Protein AF-A0A6A4ZMY0-F1 (afdb_monomer_lite)

Foldseek 3Di:
DPDPDQDPDPVSNVVSLVVVLVVVVVCVQVVCCVVVVDVHRAPDKDWDWDQDPPRDTDIHIDDDHDDPPDDPVVVVVVVVCVVVVVDPPPPPDDPDD

Structure (mmCIF, N/CA/C/O backbone):
data_AF-A0A6A4ZMY0-F1
#
_entry.id   AF-A0A6A4ZMY0-F1
#
loop_
_atom_site.group_PDB
_atom_site.id
_atom_site.type_symbol
_atom_site.label_atom_id
_atom_site.label_alt_id
_atom_site.label_comp_id
_atom_site.label_asym_id
_atom_site.label_entity_id
_atom_site.label_seq_id
_atom_site.pdbx_PDB_ins_code
_atom_site.Cartn_x
_atom_site.Cartn_y
_atom_site.Cartn_z
_atom_site.occupancy
_atom_site.B_iso_or_equiv
_atom_site.auth_seq_id
_atom_site.auth_comp_id
_atom_site.auth_asym_id
_atom_site.auth_atom_id
_atom_site.pdbx_PDB_model_num
ATOM 1 N N . TRP A 1 1 ? 5.096 -0.428 -22.255 1.00 44.41 1 TRP A N 1
ATOM 2 C CA . TRP A 1 1 ? 3.877 -0.733 -21.477 1.00 44.41 1 TRP A CA 1
ATOM 3 C C . TRP A 1 1 ? 3.500 -2.222 -21.495 1.00 44.41 1 TRP A C 1
ATOM 5 O O . TRP A 1 1 ? 3.049 -2.709 -20.477 1.00 44.41 1 TRP A O 1
ATOM 15 N N . LYS A 1 2 ? 3.730 -2.983 -22.581 1.00 38.53 2 LYS A N 1
ATOM 16 C CA . LYS A 1 2 ? 3.331 -4.405 -22.695 1.00 38.53 2 LYS A CA 1
ATOM 17 C C . LYS A 1 2 ? 4.287 -5.475 -22.129 1.00 38.53 2 LYS A C 1
ATOM 19 O O . LYS A 1 2 ? 4.020 -6.652 -22.326 1.00 38.53 2 LYS A O 1
ATOM 24 N N . MET A 1 3 ? 5.377 -5.129 -21.450 1.00 45.19 3 MET A N 1
ATOM 25 C CA . MET A 1 3 ? 6.300 -6.138 -20.914 1.00 45.19 3 MET A CA 1
ATOM 26 C C . MET A 1 3 ? 6.698 -5.740 -19.498 1.00 45.19 3 MET A C 1
ATOM 28 O O . MET A 1 3 ? 7.455 -4.791 -19.318 1.00 45.19 3 MET A O 1
ATOM 32 N N . LEU A 1 4 ? 6.181 -6.473 -18.509 1.00 59.59 4 LEU A N 1
ATOM 33 C CA . LEU A 1 4 ? 6.679 -6.529 -17.128 1.00 59.59 4 LEU A CA 1
ATOM 34 C C . LEU A 1 4 ? 8.059 -7.218 -17.098 1.00 59.59 4 LEU A C 1
ATOM 36 O O . LEU A 1 4 ? 8.304 -8.108 -16.294 1.00 59.59 4 LEU A O 1
ATOM 40 N N . ASN A 1 5 ? 8.941 -6.864 -18.033 1.00 63.69 5 ASN A N 1
ATOM 41 C CA . ASN A 1 5 ? 10.243 -7.487 -18.174 1.00 63.69 5 ASN A CA 1
ATOM 42 C C . ASN A 1 5 ? 11.296 -6.535 -17.639 1.00 63.69 5 ASN A C 1
ATOM 44 O O . ASN A 1 5 ? 11.415 -5.389 -18.074 1.00 63.69 5 ASN A O 1
ATOM 48 N N . LEU A 1 6 ? 12.058 -7.049 -16.688 1.00 70.19 6 LEU A N 1
ATOM 49 C CA . LEU A 1 6 ? 13.190 -6.370 -16.100 1.00 70.19 6 LEU A CA 1
ATOM 50 C C . LEU A 1 6 ? 14.362 -6.351 -17.103 1.00 70.19 6 LEU A C 1
ATOM 52 O O . LEU A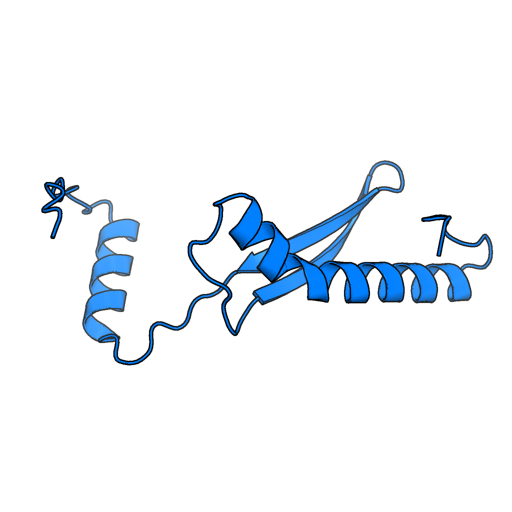 1 6 ? 14.716 -7.403 -17.638 1.00 70.19 6 LEU A O 1
ATOM 56 N N . PRO A 1 7 ? 14.970 -5.186 -17.395 1.00 80.00 7 PRO A N 1
ATOM 57 C CA . PRO A 1 7 ? 16.111 -5.110 -18.302 1.00 80.00 7 PRO A CA 1
ATOM 58 C C . PRO A 1 7 ? 17.357 -5.807 -17.731 1.00 80.00 7 PRO A C 1
ATOM 60 O O . PRO A 1 7 ? 17.524 -5.970 -16.519 1.00 80.00 7 PRO A O 1
ATOM 63 N N . ALA A 1 8 ? 18.256 -6.221 -18.629 1.00 78.56 8 ALA A N 1
ATOM 64 C CA . ALA A 1 8 ? 19.492 -6.912 -18.263 1.00 78.56 8 ALA A CA 1
ATOM 65 C C . ALA A 1 8 ? 20.494 -5.995 -17.537 1.00 78.56 8 ALA A C 1
ATOM 67 O O . ALA A 1 8 ? 21.219 -6.471 -16.667 1.00 78.56 8 ALA A O 1
ATOM 68 N N . ASP A 1 9 ? 20.504 -4.696 -17.838 1.00 85.75 9 ASP A N 1
ATOM 69 C CA . ASP A 1 9 ? 21.344 -3.721 -17.138 1.00 85.75 9 ASP A CA 1
ATOM 70 C C . ASP A 1 9 ? 20.894 -3.547 -15.670 1.00 85.75 9 ASP A C 1
ATOM 72 O O . ASP A 1 9 ? 19.711 -3.298 -15.432 1.00 85.75 9 ASP A O 1
ATOM 76 N N . PRO A 1 10 ? 21.790 -3.682 -14.673 1.00 79.50 10 PRO A N 1
ATOM 77 C CA . PRO A 1 10 ? 21.411 -3.687 -13.260 1.00 79.50 10 PRO A CA 1
ATOM 78 C C . PRO A 1 10 ? 20.851 -2.350 -12.754 1.00 79.50 10 PRO A C 1
ATOM 80 O O . PRO A 1 10 ? 19.982 -2.359 -11.879 1.00 79.50 10 PRO A O 1
ATOM 83 N N . VAL A 1 11 ? 21.305 -1.212 -13.290 1.00 81.62 11 VAL A N 1
ATOM 84 C CA . VAL A 1 11 ? 20.809 0.113 -12.881 1.00 81.62 11 VAL A CA 1
ATOM 85 C C . VAL A 1 11 ? 19.412 0.334 -13.453 1.00 81.62 11 VAL A C 1
ATOM 87 O O . VAL A 1 11 ? 18.462 0.542 -12.700 1.00 81.62 11 VAL A O 1
ATOM 90 N N . ALA A 1 12 ? 19.252 0.147 -14.764 1.00 80.38 12 ALA A N 1
ATOM 91 C CA . ALA A 1 12 ? 17.959 0.226 -15.434 1.00 80.38 12 ALA A CA 1
ATOM 92 C C . ALA A 1 12 ? 16.952 -0.776 -14.854 1.00 80.38 12 ALA A C 1
ATOM 94 O O . ALA A 1 12 ? 15.753 -0.498 -14.808 1.00 80.38 12 ALA A O 1
ATOM 95 N N . ARG A 1 13 ? 17.419 -1.939 -14.388 1.00 80.69 13 ARG A N 1
ATOM 96 C CA . ARG A 1 13 ? 16.586 -2.952 -13.734 1.00 80.69 13 ARG A CA 1
ATOM 97 C C . ARG A 1 13 ? 15.999 -2.444 -12.434 1.00 80.69 13 ARG A C 1
ATOM 99 O O . ARG A 1 13 ? 14.795 -2.577 -12.228 1.00 80.6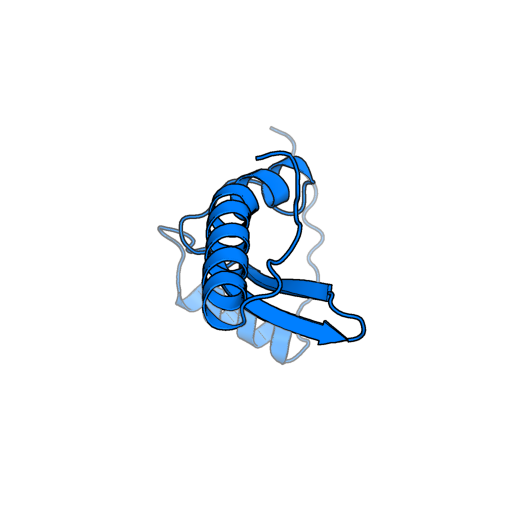9 13 ARG A O 1
ATOM 106 N N . ARG A 1 14 ? 16.839 -1.861 -11.577 1.00 77.88 14 ARG A N 1
ATOM 107 C CA . ARG A 1 14 ? 16.411 -1.269 -10.309 1.00 77.88 14 ARG A CA 1
ATOM 108 C C . ARG A 1 14 ? 15.391 -0.160 -10.546 1.00 77.88 14 ARG A C 1
ATOM 110 O O . ARG A 1 14 ? 14.345 -0.163 -9.902 1.00 77.88 14 ARG A O 1
ATOM 117 N N . ASP A 1 15 ? 15.669 0.736 -11.485 1.00 79.94 15 ASP A N 1
ATOM 118 C CA . ASP A 1 15 ? 14.794 1.874 -11.776 1.00 79.94 15 ASP A CA 1
ATOM 119 C C . ASP A 1 15 ? 13.455 1.418 -12.364 1.00 79.94 15 ASP A C 1
ATOM 121 O O . ASP A 1 15 ? 12.393 1.887 -11.956 1.00 79.94 15 ASP A O 1
ATOM 125 N N . THR A 1 16 ? 13.484 0.431 -13.263 1.00 80.44 16 THR A N 1
ATOM 126 C CA . THR A 1 16 ? 12.271 -0.172 -13.835 1.00 80.44 16 THR A CA 1
ATOM 127 C C . THR A 1 16 ? 11.446 -0.882 -12.764 1.00 80.44 16 THR A C 1
ATOM 129 O O . THR A 1 16 ? 10.229 -0.716 -12.725 1.00 80.44 16 THR A O 1
ATOM 132 N N . ALA A 1 17 ? 12.083 -1.640 -11.866 1.00 76.38 17 ALA A N 1
ATOM 133 C CA . ALA A 1 17 ? 11.398 -2.285 -10.748 1.00 76.38 17 ALA A CA 1
ATOM 134 C C . ALA A 1 17 ? 10.741 -1.248 -9.824 1.00 76.38 17 ALA A C 1
ATOM 136 O O . ALA A 1 17 ? 9.567 -1.389 -9.489 1.00 76.38 17 ALA A O 1
ATOM 137 N N . ALA A 1 18 ? 11.456 -0.175 -9.473 1.00 76.38 18 ALA A N 1
ATOM 138 C CA . ALA A 1 18 ? 10.914 0.915 -8.664 1.00 76.38 18 ALA A CA 1
ATOM 139 C C . ALA A 1 18 ? 9.715 1.598 -9.345 1.00 76.38 18 ALA A C 1
ATOM 141 O O . ALA A 1 18 ? 8.702 1.845 -8.695 1.00 76.38 18 ALA A O 1
ATOM 142 N N . ALA A 1 19 ? 9.789 1.837 -10.658 1.00 81.19 19 ALA A N 1
ATOM 143 C CA . ALA A 1 19 ? 8.695 2.426 -11.427 1.00 81.19 19 ALA A CA 1
ATOM 144 C C . ALA A 1 19 ? 7.457 1.514 -11.496 1.00 81.19 19 ALA A C 1
ATOM 146 O O . ALA A 1 19 ? 6.331 1.994 -11.358 1.00 81.19 19 ALA A O 1
ATOM 147 N N . ILE A 1 20 ? 7.651 0.200 -11.671 1.00 78.19 20 ILE A N 1
ATOM 148 C CA . ILE A 1 20 ? 6.558 -0.784 -11.635 1.00 78.19 20 ILE A CA 1
ATOM 149 C C . ILE A 1 20 ? 5.892 -0.770 -10.259 1.00 78.19 20 ILE A C 1
ATOM 151 O O . ILE A 1 20 ? 4.667 -0.688 -10.184 1.00 78.19 20 ILE A O 1
ATOM 155 N N . VAL A 1 21 ? 6.677 -0.801 -9.178 1.00 76.81 21 VAL A N 1
ATOM 156 C CA . VAL A 1 21 ? 6.145 -0.737 -7.809 1.00 76.81 21 VAL A CA 1
ATOM 157 C C . VAL A 1 21 ? 5.355 0.543 -7.589 1.00 76.81 21 VAL A C 1
ATOM 159 O O . VAL A 1 21 ? 4.230 0.458 -7.111 1.00 76.81 21 VAL A O 1
ATOM 162 N N . ASP A 1 22 ? 5.905 1.708 -7.938 1.00 78.25 22 ASP A N 1
ATOM 163 C CA . ASP A 1 22 ? 5.234 2.994 -7.710 1.00 78.25 22 ASP A CA 1
ATOM 164 C C . ASP A 1 22 ? 3.900 3.074 -8.464 1.00 78.25 22 ASP A C 1
ATOM 166 O O . ASP A 1 22 ? 2.888 3.530 -7.929 1.00 78.25 22 ASP A O 1
ATOM 170 N N . GLN A 1 23 ? 3.854 2.549 -9.692 1.00 78.50 23 GLN A N 1
ATOM 171 C CA . GLN A 1 23 ? 2.610 2.471 -10.450 1.00 78.50 23 GLN A CA 1
ATOM 172 C C . GLN A 1 23 ? 1.592 1.531 -9.792 1.00 78.50 23 GLN A C 1
ATOM 174 O O . GLN A 1 23 ? 0.431 1.911 -9.638 1.00 78.50 23 GLN A O 1
ATOM 179 N N . GLN A 1 24 ? 2.000 0.317 -9.411 1.00 75.56 24 GLN A N 1
ATOM 180 C CA . GLN A 1 24 ? 1.101 -0.639 -8.752 1.00 75.56 24 GLN A CA 1
ATOM 181 C C . GLN A 1 24 ? 0.629 -0.118 -7.389 1.00 75.56 24 GLN A C 1
ATOM 183 O O . GLN A 1 24 ? -0.536 -0.282 -7.036 1.00 75.56 24 GLN A O 1
ATOM 188 N N . TYR A 1 25 ? 1.491 0.598 -6.668 1.00 73.75 25 TYR A N 1
ATOM 189 C CA . TYR A 1 25 ? 1.170 1.254 -5.404 1.00 73.75 25 TYR A CA 1
ATOM 190 C C . TYR A 1 25 ? 0.027 2.262 -5.550 1.00 73.75 25 TYR A C 1
ATOM 192 O O . TYR A 1 25 ? -0.920 2.233 -4.768 1.00 73.75 25 TYR A O 1
ATOM 200 N N . ARG A 1 26 ? 0.046 3.099 -6.594 1.00 75.94 26 ARG A N 1
ATOM 201 C CA . ARG A 1 26 ? -1.047 4.056 -6.857 1.00 75.94 26 ARG A CA 1
ATOM 202 C C . ARG A 1 26 ? -2.389 3.376 -7.135 1.00 75.94 26 ARG A C 1
ATOM 204 O O . ARG A 1 26 ? -3.432 3.978 -6.900 1.00 75.94 26 ARG A O 1
ATOM 211 N N . LEU A 1 27 ? -2.370 2.146 -7.649 1.00 78.75 27 LEU A N 1
ATOM 212 C CA . LEU A 1 27 ? -3.573 1.365 -7.940 1.00 78.75 27 LEU A CA 1
ATOM 213 C C . LEU A 1 27 ? -4.051 0.544 -6.738 1.00 78.75 27 LEU A C 1
ATOM 215 O O . LEU A 1 27 ? -5.209 0.140 -6.695 1.00 78.75 27 LEU A O 1
ATOM 219 N N . LEU A 1 28 ? -3.194 0.299 -5.750 1.00 76.38 28 LEU A N 1
ATOM 220 C CA . LEU A 1 28 ? -3.502 -0.614 -4.658 1.00 76.38 28 LEU A CA 1
ATOM 221 C C . LEU A 1 28 ? -4.778 -0.243 -3.873 1.00 76.38 28 LEU A C 1
ATOM 223 O O . LEU A 1 28 ? -5.589 -1.144 -3.648 1.00 76.38 28 LEU A O 1
ATOM 227 N N . PRO A 1 29 ? -5.043 1.031 -3.511 1.00 76.50 29 PRO A N 1
ATOM 228 C CA . PRO A 1 29 ? -6.280 1.384 -2.813 1.00 76.50 29 PRO A CA 1
ATOM 229 C C . PRO A 1 29 ? -7.546 1.028 -3.601 1.00 76.50 29 PRO A C 1
ATOM 231 O O . PRO A 1 29 ? -8.527 0.574 -3.015 1.00 76.50 29 PRO A O 1
ATOM 234 N N . SER A 1 30 ? -7.536 1.190 -4.930 1.00 80.00 30 SER A N 1
ATOM 235 C CA . SER A 1 30 ? -8.699 0.849 -5.756 1.00 80.00 30 SER A CA 1
ATOM 236 C C . SER A 1 30 ? -8.885 -0.663 -5.867 1.00 80.00 30 SER A C 1
ATOM 238 O O . SER A 1 30 ? -10.017 -1.142 -5.797 1.00 80.00 30 SER A O 1
ATOM 240 N N . VAL A 1 31 ? -7.790 -1.427 -5.946 1.00 79.81 31 VAL A N 1
ATOM 241 C CA . VAL A 1 31 ? -7.820 -2.896 -5.935 1.00 79.81 31 VAL A CA 1
ATOM 242 C C . VAL A 1 31 ? -8.403 -3.414 -4.621 1.00 79.81 31 VAL A C 1
ATOM 244 O O . VAL A 1 31 ? -9.315 -4.241 -4.653 1.00 79.81 31 VAL A O 1
ATOM 247 N N . LEU A 1 32 ? -7.952 -2.894 -3.477 1.00 77.62 32 LEU A N 1
ATOM 248 C CA . LEU A 1 32 ? -8.452 -3.283 -2.152 1.00 77.62 32 LEU A CA 1
ATOM 249 C C . LEU A 1 32 ? -9.959 -3.030 -1.994 1.00 77.62 32 LEU A C 1
ATOM 251 O O . LEU A 1 32 ? -10.663 -3.858 -1.421 1.00 77.62 32 LEU A O 1
ATOM 255 N N . VAL A 1 33 ? -10.472 -1.930 -2.551 1.00 80.19 33 VAL A N 1
ATOM 256 C CA . VAL A 1 33 ? -11.918 -1.661 -2.568 1.00 80.19 33 VAL A CA 1
ATOM 257 C C . VAL A 1 33 ? -12.652 -2.596 -3.528 1.00 80.19 33 VAL A C 1
ATOM 259 O O . VAL A 1 33 ? -13.644 -3.212 -3.150 1.00 80.19 33 VAL A O 1
ATOM 262 N N . SER A 1 34 ? -12.154 -2.760 -4.758 1.00 82.81 34 SER A N 1
ATOM 263 C CA . SER A 1 34 ? -12.804 -3.600 -5.780 1.00 82.81 34 SER A CA 1
ATOM 264 C C . SER A 1 34 ? -12.882 -5.082 -5.400 1.00 82.81 34 SER A C 1
ATOM 266 O O . SER A 1 34 ? -13.794 -5.784 -5.826 1.00 82.81 34 SER A O 1
ATOM 268 N N . THR A 1 35 ? -11.941 -5.549 -4.579 1.00 81.88 35 THR A N 1
ATOM 269 C CA . THR A 1 35 ? -11.882 -6.926 -4.069 1.00 81.88 35 THR A CA 1
ATOM 270 C C . THR A 1 35 ? -12.668 -7.113 -2.770 1.00 81.88 35 THR A C 1
ATOM 272 O O . THR A 1 35 ? -12.735 -8.226 -2.257 1.00 81.88 35 THR A O 1
ATOM 275 N N . GLY A 1 36 ? -13.266 -6.047 -2.226 1.00 77.19 36 GLY A N 1
ATOM 276 C CA . GLY A 1 36 ? -14.029 -6.091 -0.977 1.00 77.19 36 GLY A CA 1
ATOM 277 C C . GLY A 1 36 ? -13.173 -6.200 0.288 1.00 77.19 36 GLY A C 1
ATOM 278 O O . GLY A 1 36 ? -13.724 -6.331 1.378 1.00 77.19 36 GLY A O 1
ATOM 279 N N . LEU A 1 37 ? -11.842 -6.115 0.176 1.00 72.88 37 LEU A N 1
ATOM 280 C CA . LEU A 1 37 ? -10.932 -6.083 1.327 1.00 72.88 37 LEU A CA 1
ATOM 281 C C . LEU A 1 37 ? -11.031 -4.762 2.101 1.00 72.88 37 LEU A C 1
ATOM 283 O O . LEU A 1 37 ? -10.694 -4.702 3.283 1.00 72.88 37 LEU A O 1
ATOM 287 N N . MET A 1 38 ? -11.513 -3.701 1.450 1.00 73.94 38 MET A N 1
ATOM 288 C CA . MET A 1 38 ? -11.822 -2.416 2.069 1.00 73.94 38 MET A CA 1
ATOM 289 C C . MET A 1 38 ? -13.179 -1.902 1.594 1.00 73.94 38 MET A C 1
ATOM 291 O O . MET A 1 38 ? -13.532 -2.032 0.429 1.00 73.94 38 MET A O 1
ATOM 295 N N . GLN A 1 39 ? -13.928 -1.257 2.490 1.00 73.62 39 GLN A N 1
ATOM 296 C CA . GLN A 1 39 ? -15.218 -0.649 2.138 1.00 73.62 39 GLN A CA 1
ATOM 297 C C . GLN A 1 39 ? -15.069 0.651 1.331 1.00 73.62 39 GLN A C 1
ATOM 299 O O . GLN A 1 39 ? -15.956 1.005 0.563 1.00 73.62 39 GLN A O 1
ATOM 304 N N . GLN A 1 40 ? -13.964 1.378 1.517 1.00 72.56 40 GLN A N 1
ATOM 305 C CA . GLN A 1 40 ? -13.699 2.655 0.852 1.00 72.56 40 GLN A CA 1
ATOM 306 C C . GLN A 1 40 ? -12.193 2.918 0.746 1.00 72.56 40 GLN A C 1
ATOM 308 O O . GLN A 1 40 ? -11.410 2.355 1.516 1.00 72.56 40 GLN A O 1
ATOM 313 N N . MET A 1 41 ? -11.796 3.801 -0.176 1.00 70.69 41 MET A N 1
ATOM 314 C CA . MET A 1 41 ? -10.403 4.245 -0.296 1.00 70.69 41 MET A CA 1
ATOM 315 C C . MET A 1 41 ? -9.986 5.028 0.964 1.00 70.69 41 MET A C 1
ATOM 317 O O . MET A 1 41 ? -10.809 5.732 1.553 1.00 70.69 41 MET A O 1
ATOM 321 N N . THR A 1 42 ? -8.727 4.906 1.398 1.00 67.00 42 THR A N 1
ATOM 322 C CA . THR A 1 42 ? -8.189 5.641 2.561 1.00 67.00 42 THR A CA 1
ATOM 323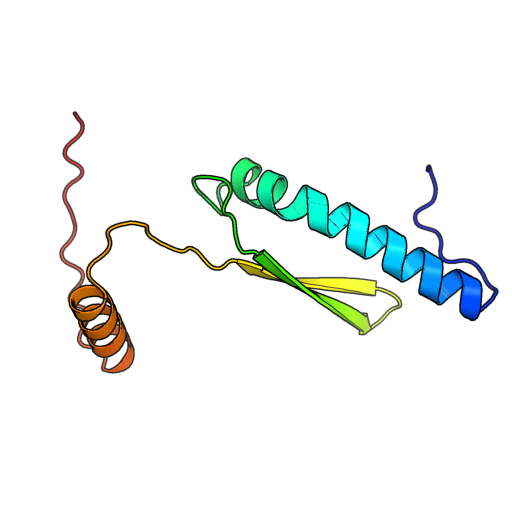 C C . THR A 1 42 ? -6.997 6.496 2.165 1.00 67.00 42 THR A C 1
ATOM 325 O O . THR A 1 42 ? -6.349 6.267 1.146 1.00 67.00 42 THR A O 1
ATOM 328 N N . ASN A 1 43 ? -6.699 7.476 3.016 1.00 60.94 43 ASN A N 1
ATOM 329 C CA . ASN A 1 43 ? -5.645 8.456 2.781 1.00 60.94 43 ASN A CA 1
ATOM 330 C C . ASN A 1 43 ? -4.245 7.922 3.137 1.00 60.94 43 ASN A C 1
ATOM 332 O O . ASN A 1 43 ? -3.254 8.565 2.805 1.00 60.94 43 ASN A O 1
ATOM 336 N N . VAL A 1 44 ? -4.145 6.778 3.833 1.00 57.62 44 VAL A N 1
ATOM 337 C CA . VAL A 1 44 ? -2.871 6.259 4.353 1.00 57.62 44 VAL A CA 1
ATOM 338 C C . VAL A 1 44 ? -2.743 4.769 4.059 1.00 57.62 44 VAL A C 1
ATOM 340 O O . VAL A 1 44 ? -3.211 3.911 4.799 1.00 57.62 44 VAL A O 1
ATOM 343 N N . THR A 1 45 ? -2.042 4.449 2.981 1.00 61.12 45 THR A N 1
ATOM 344 C CA . THR A 1 45 ? -1.582 3.083 2.716 1.00 61.12 45 THR A CA 1
ATOM 345 C C . THR A 1 45 ? -0.062 3.142 2.749 1.00 61.12 45 THR A C 1
ATOM 347 O O . THR A 1 45 ? 0.524 3.874 1.966 1.00 61.12 45 THR A O 1
ATOM 350 N N . SER A 1 46 ? 0.599 2.457 3.680 1.00 61.03 46 SER A N 1
ATOM 351 C CA . SER A 1 46 ? 2.059 2.325 3.657 1.00 61.03 46 SER A CA 1
ATOM 352 C C . SER A 1 46 ? 2.397 1.038 2.926 1.00 61.03 46 SER A C 1
ATOM 354 O O . SER A 1 46 ? 1.881 -0.012 3.286 1.00 61.03 46 SER A O 1
ATOM 356 N N . CYS A 1 47 ? 3.223 1.091 1.887 1.00 61.03 47 CYS A N 1
ATOM 357 C CA . CYS A 1 47 ? 3.650 -0.109 1.169 1.00 61.03 47 CYS A CA 1
ATOM 358 C C . CYS A 1 47 ? 5.166 -0.149 1.086 1.00 61.03 47 CYS A C 1
ATOM 360 O O . CYS A 1 47 ? 5.805 0.858 0.785 1.00 61.03 47 CYS A O 1
ATOM 362 N N . ILE A 1 48 ? 5.735 -1.323 1.333 1.00 61.03 48 ILE A N 1
ATOM 363 C CA . ILE A 1 48 ? 7.165 -1.573 1.230 1.00 61.03 48 ILE A CA 1
ATOM 364 C C . ILE A 1 48 ? 7.354 -2.671 0.179 1.00 61.03 48 ILE A C 1
ATOM 366 O O . ILE A 1 48 ? 6.982 -3.824 0.421 1.00 61.03 48 ILE A O 1
ATOM 370 N N . PRO A 1 49 ? 7.911 -2.351 -1.002 1.00 59.88 49 PRO A N 1
ATOM 371 C CA . PRO A 1 49 ? 8.280 -3.381 -1.961 1.00 59.88 49 PRO A CA 1
ATOM 372 C C . PRO A 1 49 ? 9.389 -4.266 -1.397 1.00 59.88 49 PRO A C 1
ATOM 374 O O . PRO A 1 49 ? 10.339 -3.781 -0.779 1.00 59.88 49 PRO A O 1
ATOM 377 N N . LYS A 1 50 ? 9.296 -5.564 -1.665 1.00 64.44 50 LYS A N 1
ATOM 378 C CA . LYS A 1 50 ? 10.302 -6.565 -1.329 1.00 64.44 50 LYS A CA 1
ATOM 379 C C . LYS A 1 50 ? 10.560 -7.467 -2.531 1.00 64.44 50 LYS A C 1
ATOM 381 O O . LYS A 1 50 ? 9.647 -7.922 -3.211 1.00 64.44 50 LYS A O 1
ATOM 386 N N . SER A 1 51 ? 11.825 -7.759 -2.788 1.00 62.03 51 SER A N 1
ATOM 387 C CA . SER A 1 51 ? 12.191 -8.886 -3.643 1.00 62.03 51 SER A CA 1
ATOM 388 C C . SER A 1 51 ? 11.968 -10.185 -2.867 1.00 62.03 51 SER A C 1
ATOM 390 O O . SER A 1 51 ? 12.406 -10.285 -1.718 1.00 62.03 51 SER A O 1
ATOM 392 N N . TRP A 1 52 ? 11.314 -11.165 -3.476 1.00 66.62 52 TRP A N 1
ATOM 393 C CA . TRP A 1 52 ? 11.112 -12.500 -2.916 1.00 66.62 52 TRP A CA 1
ATOM 394 C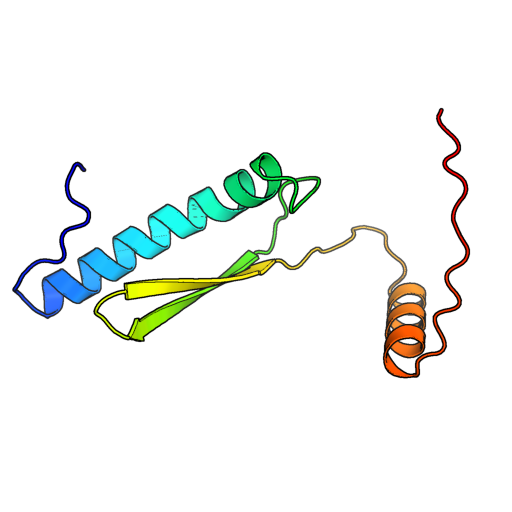 C . TRP A 1 52 ? 11.897 -13.553 -3.717 1.00 66.62 52 TRP A C 1
ATOM 396 O O . TRP A 1 52 ? 12.579 -13.214 -4.684 1.00 66.62 52 TRP A O 1
ATOM 406 N N . HIS A 1 53 ? 11.856 -14.818 -3.289 1.00 66.56 53 HIS A N 1
ATOM 407 C CA . HIS A 1 53 ? 12.477 -15.923 -4.030 1.00 66.56 53 HIS A CA 1
ATOM 408 C C . HIS A 1 53 ? 11.903 -16.038 -5.457 1.00 66.56 53 HIS A C 1
ATOM 410 O O . HIS A 1 53 ? 10.773 -15.616 -5.709 1.00 66.56 53 HIS A O 1
ATOM 416 N N . ASP A 1 54 ? 12.694 -16.617 -6.367 1.00 68.44 54 ASP A N 1
ATOM 417 C CA . ASP A 1 54 ? 12.334 -16.902 -7.767 1.00 68.44 54 ASP A CA 1
ATOM 418 C C . ASP A 1 54 ? 12.026 -15.667 -8.636 1.00 68.44 54 ASP A C 1
ATOM 420 O O . ASP A 1 54 ? 11.102 -15.676 -9.446 1.00 68.44 54 ASP A O 1
ATOM 424 N N . ASP A 1 55 ? 12.798 -14.586 -8.468 1.00 64.69 55 ASP A N 1
ATOM 425 C CA . ASP A 1 55 ? 12.655 -13.326 -9.225 1.00 64.69 55 ASP A CA 1
ATOM 426 C C . ASP A 1 55 ? 11.268 -12.661 -9.094 1.00 64.69 55 ASP A C 1
ATOM 428 O O . ASP A 1 55 ? 10.882 -11.801 -9.893 1.00 64.69 55 ASP A O 1
ATOM 432 N N . LEU A 1 56 ? 10.514 -13.015 -8.048 1.00 65.31 56 LEU A N 1
ATOM 433 C CA . LEU A 1 56 ? 9.218 -12.419 -7.762 1.00 65.31 56 LEU A CA 1
ATOM 434 C C . LEU A 1 56 ? 9.383 -11.070 -7.062 1.00 65.31 56 LEU A C 1
ATOM 436 O O . LEU A 1 56 ? 10.007 -10.945 -6.006 1.00 65.31 56 LEU A O 1
ATOM 440 N N . LEU A 1 57 ? 8.753 -10.048 -7.632 1.00 66.50 57 LEU A N 1
ATOM 441 C CA . LEU A 1 57 ? 8.583 -8.757 -6.983 1.00 66.50 57 LEU A CA 1
ATOM 442 C C . LEU A 1 57 ? 7.298 -8.789 -6.157 1.00 66.50 57 LEU A C 1
ATOM 444 O O . LEU A 1 57 ? 6.199 -8.848 -6.707 1.00 66.50 57 LEU A O 1
ATOM 448 N N . VAL A 1 58 ? 7.440 -8.750 -4.836 1.00 70.44 58 VAL A N 1
ATOM 449 C CA . VAL A 1 58 ? 6.321 -8.740 -3.894 1.00 70.44 58 VAL A CA 1
ATOM 450 C C . VAL A 1 58 ? 6.164 -7.331 -3.341 1.00 70.44 58 VAL A C 1
ATOM 452 O O . VAL A 1 58 ? 7.133 -6.673 -2.974 1.00 70.44 58 VAL A O 1
ATOM 455 N N . VAL A 1 59 ? 4.935 -6.836 -3.268 1.00 66.44 59 VAL A N 1
ATOM 456 C CA . VAL A 1 59 ? 4.641 -5.568 -2.596 1.00 66.44 59 VAL A CA 1
ATOM 457 C C . VAL A 1 59 ? 3.896 -5.900 -1.318 1.00 66.44 59 VAL A C 1
ATOM 459 O O . VAL A 1 59 ? 2.757 -6.358 -1.366 1.00 66.44 59 VAL A O 1
ATOM 462 N N . GLU A 1 60 ? 4.545 -5.695 -0.174 1.00 71.62 60 GLU A N 1
ATOM 463 C CA . GLU A 1 60 ? 3.854 -5.760 1.108 1.00 71.62 60 GLU A CA 1
ATOM 464 C C . GLU A 1 60 ? 3.201 -4.414 1.394 1.00 71.62 60 GLU A C 1
ATOM 466 O O . GLU A 1 60 ? 3.829 -3.362 1.265 1.00 71.62 60 GLU A O 1
ATOM 471 N N . ALA A 1 61 ? 1.937 -4.448 1.797 1.00 67.50 61 ALA A N 1
ATOM 472 C CA . ALA A 1 61 ? 1.147 -3.260 2.055 1.00 67.50 61 ALA A CA 1
ATOM 473 C C . ALA A 1 61 ? 0.485 -3.329 3.429 1.00 67.50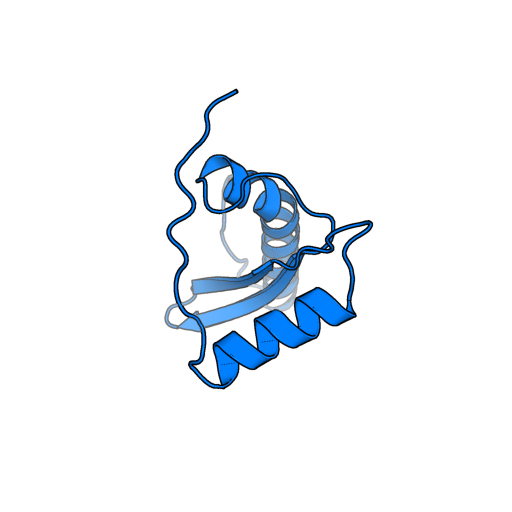 61 ALA A C 1
ATOM 475 O O . ALA A 1 61 ? -0.195 -4.298 3.758 1.00 67.50 61 ALA A O 1
ATOM 476 N N . ALA A 1 62 ? 0.650 -2.265 4.203 1.00 70.31 62 ALA A N 1
ATOM 477 C CA . ALA A 1 62 ? -0.114 -1.966 5.397 1.00 70.31 62 ALA A CA 1
ATOM 478 C C . ALA A 1 62 ? -1.131 -0.866 5.065 1.00 70.31 62 ALA A C 1
ATOM 480 O O . ALA A 1 62 ? -0.780 0.294 4.838 1.00 70.31 62 ALA A O 1
ATOM 481 N N . ALA A 1 63 ? -2.410 -1.228 5.035 1.00 66.19 63 ALA A N 1
ATOM 482 C CA . ALA A 1 63 ? -3.488 -0.255 4.942 1.00 66.19 63 ALA A CA 1
ATOM 483 C C . ALA A 1 63 ? -3.808 0.274 6.345 1.00 66.19 63 ALA A C 1
ATOM 485 O O . ALA A 1 63 ? -4.245 -0.481 7.213 1.00 66.19 63 ALA A O 1
ATOM 486 N N . CYS A 1 64 ? -3.605 1.573 6.564 1.00 67.38 64 CYS A N 1
ATOM 487 C CA . CYS A 1 64 ? -3.963 2.239 7.810 1.00 67.38 64 CYS A CA 1
ATOM 488 C C . CYS A 1 64 ? -5.194 3.116 7.573 1.00 67.38 64 CYS A C 1
ATOM 490 O O . CYS A 1 64 ? -5.307 3.836 6.578 1.00 67.38 64 CYS A O 1
ATOM 492 N N . ARG A 1 65 ? -6.150 3.080 8.499 1.00 67.19 65 ARG A N 1
ATOM 493 C CA . ARG A 1 65 ? -7.321 3.955 8.439 1.00 67.19 65 ARG A CA 1
ATOM 494 C C . ARG A 1 65 ? -7.285 4.921 9.604 1.00 67.19 65 ARG A C 1
ATOM 496 O O . ARG A 1 65 ? -7.249 4.505 10.756 1.00 67.19 65 ARG A O 1
ATOM 503 N N . TYR A 1 66 ? -7.314 6.206 9.276 1.00 67.25 66 TYR A N 1
ATOM 504 C CA . TYR A 1 66 ? -7.655 7.235 10.241 1.00 67.25 66 TYR A CA 1
ATOM 505 C C . TYR A 1 66 ? -9.178 7.365 10.271 1.00 67.25 66 TYR A C 1
ATOM 507 O O . TYR A 1 66 ? -9.807 7.508 9.220 1.00 67.25 66 TYR A O 1
ATOM 515 N N . TYR A 1 67 ? -9.768 7.263 11.456 1.00 68.19 67 TYR A N 1
ATOM 516 C CA . TYR A 1 67 ? -11.187 7.526 11.656 1.00 68.19 67 TYR A CA 1
ATOM 517 C C . TYR A 1 67 ? -11.324 8.963 12.166 1.00 68.19 67 TYR A C 1
ATOM 519 O O . TYR A 1 67 ? -11.039 9.252 13.326 1.00 68.19 67 TYR A O 1
ATOM 527 N N . GLU A 1 68 ? -11.704 9.888 11.284 1.00 68.75 68 GLU A N 1
ATOM 528 C CA . GLU A 1 68 ? -11.937 11.280 11.680 1.00 68.75 68 GLU A CA 1
ATOM 529 C C . GLU A 1 68 ? -13.073 11.364 12.707 1.00 68.75 68 GLU A C 1
ATOM 531 O O . GLU A 1 68 ? -14.087 10.678 12.587 1.00 68.75 68 GLU A O 1
ATOM 536 N N . GLY A 1 69 ? -12.884 12.185 13.744 1.00 70.12 69 GLY A N 1
ATOM 537 C CA . GLY A 1 69 ? -13.861 12.341 14.825 1.00 70.12 69 GLY A CA 1
ATOM 538 C C . GLY A 1 69 ? -13.962 11.145 15.776 1.00 70.12 69 GLY A C 1
ATOM 539 O O . GLY A 1 69 ? -14.842 11.128 16.633 1.00 70.12 69 GLY A O 1
ATOM 540 N N . SER A 1 70 ? -13.084 10.147 15.652 1.00 70.38 70 SER A N 1
ATOM 541 C CA . SER A 1 70 ? -13.098 9.012 16.565 1.00 70.38 70 SER A CA 1
ATOM 542 C C . SER A 1 70 ? -12.440 9.331 17.903 1.00 70.38 70 SER A C 1
ATOM 544 O O . SER A 1 70 ? -11.364 9.930 17.942 1.00 70.38 70 SER A O 1
ATOM 546 N N . ASP A 1 71 ? -13.063 8.883 18.990 1.00 83.38 71 ASP A N 1
ATOM 547 C CA . ASP A 1 71 ? -12.514 9.013 20.335 1.00 83.38 71 ASP A CA 1
ATOM 548 C C . ASP A 1 71 ? -11.288 8.100 20.495 1.00 83.38 71 ASP A C 1
ATOM 550 O O . ASP A 1 71 ? -11.390 6.869 20.499 1.00 83.38 71 ASP A O 1
ATOM 554 N N . PHE A 1 72 ? -10.108 8.714 20.609 1.00 81.69 72 PHE A N 1
ATOM 555 C CA . PHE A 1 72 ? -8.848 8.000 20.803 1.00 81.69 72 PHE A CA 1
ATOM 556 C C . PHE A 1 72 ? -8.878 7.108 22.049 1.00 81.69 72 PHE A C 1
ATOM 558 O O . PHE A 1 72 ? -8.342 6.001 22.025 1.00 81.69 72 PHE A O 1
ATOM 565 N N . GLN A 1 73 ? -9.514 7.567 23.128 1.00 85.19 73 GLN A N 1
ATOM 566 C CA . GLN A 1 73 ? -9.575 6.829 24.382 1.00 85.19 73 GLN A CA 1
ATOM 567 C C . GLN A 1 73 ? -10.416 5.561 24.227 1.00 85.19 73 GLN A C 1
ATOM 569 O O . GLN A 1 73 ? -10.005 4.496 24.690 1.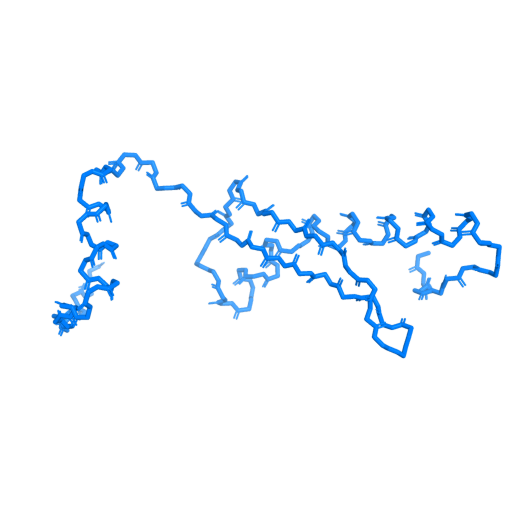00 85.19 73 GLN A O 1
ATOM 574 N N . LEU A 1 74 ? -11.533 5.654 23.503 1.00 83.69 74 LEU A N 1
ATOM 575 C CA . LEU A 1 74 ? -12.362 4.502 23.153 1.00 83.69 74 LEU A CA 1
ATOM 576 C C . LEU A 1 74 ? -11.579 3.481 22.316 1.00 83.69 74 LEU A C 1
ATOM 578 O O . LEU A 1 74 ? -11.584 2.292 22.630 1.00 83.69 74 LEU A O 1
ATOM 582 N N . TRP A 1 75 ? -10.861 3.928 21.282 1.00 83.00 75 TRP A N 1
ATOM 583 C CA . TRP A 1 75 ? -10.053 3.030 20.450 1.00 83.00 75 TRP A CA 1
ATOM 584 C C . TRP A 1 75 ? -8.908 2.376 21.217 1.00 83.00 75 TRP A C 1
ATOM 586 O O . TRP A 1 75 ? -8.670 1.182 21.041 1.00 83.00 75 TRP A O 1
ATOM 596 N N . ALA A 1 76 ? -8.223 3.119 22.087 1.00 83.94 76 ALA A N 1
ATOM 597 C CA . ALA A 1 76 ? -7.168 2.572 22.933 1.00 83.94 76 ALA A CA 1
ATOM 598 C C . ALA A 1 76 ? -7.711 1.492 23.881 1.00 83.94 76 ALA A C 1
ATOM 600 O O . ALA A 1 76 ? -7.085 0.444 24.036 1.00 83.94 76 ALA A O 1
ATOM 601 N N . GLN A 1 77 ? -8.897 1.707 24.460 1.00 85.81 77 GLN A N 1
ATOM 602 C CA . GLN A 1 77 ? -9.576 0.713 25.295 1.00 85.81 77 GLN A CA 1
ATOM 603 C C . GLN A 1 77 ? -9.987 -0.527 24.497 1.00 85.81 77 GLN A C 1
ATOM 605 O O . GLN A 1 77 ? -9.685 -1.639 24.921 1.00 85.81 77 GLN A O 1
ATOM 610 N N . MET A 1 78 ? -10.611 -0.361 23.326 1.00 81.81 78 MET A N 1
ATOM 611 C CA . MET A 1 78 ? -10.971 -1.494 22.463 1.00 81.81 78 MET A CA 1
ATOM 612 C C . MET A 1 78 ? -9.736 -2.297 22.045 1.00 81.81 78 MET A C 1
ATOM 614 O O . MET A 1 78 ? -9.743 -3.524 22.104 1.00 81.81 78 MET A O 1
ATOM 618 N N . PHE A 1 79 ? -8.659 -1.613 21.654 1.00 82.44 79 PHE A N 1
ATOM 619 C CA . PHE A 1 79 ? -7.402 -2.256 21.285 1.00 82.44 79 PHE A CA 1
ATOM 620 C C . PHE A 1 79 ? -6.797 -3.026 22.463 1.00 82.44 79 PHE A C 1
ATOM 622 O O . PHE A 1 79 ? -6.364 -4.165 22.295 1.00 82.44 79 PHE A O 1
ATOM 629 N N . TRP A 1 80 ? -6.830 -2.441 23.663 1.00 82.81 80 TRP A N 1
ATOM 630 C CA . TRP A 1 80 ? -6.393 -3.107 24.886 1.00 82.81 80 TRP A CA 1
ATOM 631 C C . TRP A 1 80 ? -7.205 -4.375 25.167 1.00 82.81 80 TRP A C 1
ATOM 633 O O . TRP A 1 80 ? -6.607 -5.428 25.352 1.00 82.81 80 TRP A O 1
ATOM 643 N N . MET A 1 81 ? -8.539 -4.307 25.098 1.00 83.25 81 MET A N 1
ATOM 644 C CA . MET A 1 81 ? -9.419 -5.468 25.288 1.00 83.25 81 MET A CA 1
ATOM 645 C C . MET A 1 81 ? -9.131 -6.599 24.292 1.00 83.25 81 MET A C 1
ATOM 647 O O . MET A 1 81 ? -9.168 -7.772 24.656 1.00 83.25 81 MET A O 1
ATOM 651 N N . VAL A 1 82 ? -8.832 -6.273 23.030 1.00 82.25 82 VAL A N 1
ATOM 652 C CA . VAL A 1 82 ? -8.434 -7.279 22.031 1.00 82.25 82 VAL A CA 1
ATOM 653 C C . VAL A 1 82 ? -7.122 -7.950 22.435 1.00 82.25 82 VAL A C 1
ATOM 655 O O . VAL A 1 82 ? -7.033 -9.176 22.415 1.00 82.25 82 VAL A O 1
ATOM 658 N N . LEU A 1 83 ? -6.113 -7.164 22.820 1.00 81.25 83 LEU A N 1
ATOM 659 C CA . LEU A 1 83 ? -4.797 -7.679 23.206 1.00 81.25 83 LEU A CA 1
ATOM 660 C C . LEU A 1 83 ? -4.831 -8.521 24.486 1.00 81.25 83 LEU A C 1
ATOM 662 O O . LEU A 1 83 ? -4.059 -9.471 24.603 1.00 81.25 83 LEU A O 1
ATOM 666 N N . THR A 1 84 ? -5.712 -8.195 25.431 1.00 89.12 84 THR A N 1
ATOM 667 C CA . THR A 1 84 ? -5.887 -8.953 26.679 1.00 89.12 84 THR A CA 1
ATOM 668 C C . THR A 1 84 ? -6.828 -10.149 26.534 1.00 89.12 84 THR A C 1
ATOM 670 O O . THR A 1 84 ? -6.953 -10.933 27.472 1.00 89.12 84 THR A O 1
ATOM 673 N N . GLY A 1 85 ? -7.456 -10.335 25.367 1.00 79.31 85 GLY A N 1
ATOM 674 C CA . GLY A 1 85 ? -8.397 -11.430 25.117 1.00 79.31 85 GLY A CA 1
ATOM 675 C C . GLY A 1 85 ? -9.783 -11.222 25.737 1.00 79.31 85 GLY A C 1
ATOM 676 O O . GLY A 1 85 ? -10.552 -12.173 25.844 1.00 79.31 85 GLY A O 1
ATOM 677 N N . GLU A 1 86 ? -10.126 -9.992 26.117 1.00 74.88 86 GLU A N 1
ATOM 678 C CA . GLU A 1 86 ? -11.405 -9.613 26.737 1.00 74.88 86 GLU A CA 1
ATOM 679 C C . GLU A 1 86 ? -12.488 -9.221 25.715 1.00 74.88 86 GLU A C 1
ATOM 681 O O . GLU A 1 86 ? -13.537 -8.679 26.073 1.00 74.88 86 GLU A O 1
ATOM 686 N N . LEU A 1 87 ? -12.269 -9.485 24.421 1.00 67.38 87 LEU A N 1
ATOM 687 C CA . LEU A 1 87 ? -13.246 -9.170 23.382 1.00 67.38 87 LEU A CA 1
ATOM 688 C C . LEU A 1 87 ? -14.440 -10.140 23.434 1.00 67.38 87 LEU A C 1
ATOM 690 O O . LEU A 1 87 ? -14.500 -11.139 22.716 1.00 67.38 87 LEU A O 1
ATOM 694 N N . HIS A 1 88 ? -15.439 -9.821 24.253 1.00 63.91 88 HIS A N 1
ATOM 695 C CA . HIS A 1 88 ? -16.760 -10.424 24.134 1.00 63.91 88 HIS A CA 1
ATOM 696 C C . HIS A 1 88 ? -17.421 -9.886 22.862 1.00 63.91 88 HIS A C 1
ATOM 698 O O . HIS A 1 88 ? -17.836 -8.729 22.813 1.00 63.91 88 HIS A O 1
ATOM 704 N N . LEU A 1 89 ? -17.497 -10.712 21.815 1.00 58.06 89 LEU A N 1
ATOM 705 C CA . LEU A 1 89 ? -18.231 -10.393 20.590 1.00 58.06 89 LEU A CA 1
ATOM 706 C C . LEU A 1 89 ? -19.713 -10.189 20.932 1.00 58.06 89 LEU A C 1
ATOM 708 O O . LEU A 1 89 ? -20.504 -11.132 20.929 1.00 58.06 89 LEU A O 1
ATOM 712 N N . ALA A 1 90 ? -20.101 -8.951 21.226 1.00 51.06 90 ALA A N 1
ATOM 713 C CA . ALA A 1 90 ? -21.491 -8.552 21.154 1.00 51.06 90 ALA A CA 1
ATOM 714 C C . ALA A 1 90 ? -21.877 -8.643 19.676 1.00 51.06 90 ALA A C 1
ATOM 716 O O . ALA A 1 90 ? -21.465 -7.818 18.863 1.00 51.06 90 ALA A O 1
ATOM 717 N N . VAL A 1 91 ? -22.599 -9.705 19.318 1.00 44.22 91 VAL A N 1
ATOM 718 C CA . VAL A 1 91 ? -23.190 -9.872 17.991 1.00 44.22 91 VAL A CA 1
ATOM 719 C C . VAL A 1 91 ? -24.081 -8.658 17.749 1.00 44.22 91 VAL A C 1
ATOM 721 O O . VAL A 1 91 ? -25.190 -8.571 18.276 1.00 44.22 91 VAL A O 1
ATOM 724 N N . ALA A 1 92 ? -23.578 -7.687 16.990 1.00 49.12 92 ALA A N 1
ATOM 725 C CA . ALA A 1 92 ? -24.385 -6.587 16.506 1.00 49.12 92 ALA A CA 1
ATOM 726 C C . ALA A 1 92 ? -25.444 -7.194 15.581 1.00 49.12 92 ALA A C 1
ATOM 728 O O . ALA A 1 92 ? -25.130 -7.698 14.501 1.00 49.12 92 ALA A O 1
ATOM 729 N N . SER A 1 93 ? -26.696 -7.206 16.038 1.00 38.62 93 SER A N 1
ATOM 730 C CA . SER A 1 93 ? -27.825 -7.497 15.160 1.00 38.62 93 SER A CA 1
ATOM 731 C C . SER A 1 93 ? -27.824 -6.465 14.030 1.00 38.62 93 SER A C 1
ATOM 733 O O . SER A 1 93 ? -27.712 -5.271 14.318 1.00 38.62 93 SER A O 1
ATOM 735 N N . PRO A 1 94 ? -27.927 -6.883 12.759 1.00 46.25 94 PRO A N 1
ATOM 736 C CA . PRO A 1 94 ? -27.962 -5.953 11.648 1.00 46.25 94 PRO A CA 1
ATOM 737 C C . PRO A 1 94 ? -29.331 -5.271 11.638 1.00 46.25 94 PRO A C 1
ATOM 739 O O . PRO A 1 94 ? -30.299 -5.801 11.096 1.00 46.25 94 PRO A O 1
ATOM 742 N N . THR A 1 95 ? -29.438 -4.095 12.248 1.00 39.47 95 THR A N 1
ATOM 743 C CA . THR A 1 95 ? -30.554 -3.190 11.970 1.00 39.47 95 THR A CA 1
ATOM 744 C C . THR A 1 95 ? -30.280 -2.513 10.633 1.00 39.47 95 THR A C 1
ATOM 746 O O . THR A 1 95 ? -29.537 -1.540 10.546 1.00 39.47 95 THR A O 1
ATOM 749 N N . LEU A 1 96 ? -30.862 -3.091 9.581 1.00 37.41 96 LEU A N 1
ATOM 750 C CA . LEU A 1 96 ? -31.120 -2.423 8.309 1.00 37.41 96 LEU A CA 1
ATOM 751 C C . LEU A 1 96 ? -32.002 -1.193 8.563 1.00 37.41 96 LEU A C 1
ATOM 753 O O . LEU A 1 96 ? -33.136 -1.354 9.021 1.00 37.41 96 LEU A O 1
ATOM 757 N N . VAL A 1 97 ? -31.497 -0.004 8.230 1.00 35.72 97 VAL A N 1
ATOM 758 C CA . VAL A 1 97 ? -32.294 1.158 7.803 1.00 35.72 97 VAL A CA 1
ATOM 759 C C . VAL A 1 97 ? -31.573 1.807 6.633 1.00 35.72 97 VAL A C 1
ATOM 761 O O . VAL A 1 97 ? -30.356 2.057 6.775 1.00 35.72 97 VAL A O 1
#

pLDDT: mean 70.24, std 12.44, range [35.72, 89.12]

Sequence (97 aa):
WKMLNLPADPVARRDTAAAIVDQQYRLLPSVLVSTGLMQQMTNVTSCIPKSWHDDLLVVEAAACRYYEGSDFQLWAQMFWMVLTGELHLAVASPTLV

Secondary structure (DSSP, 8-state):
-------SSHHHHHHHHHHHHHHHHHHHHHHHHHTTS-SS--SEEEEEEEE-STT-EEEEEEEE---TT--HHHHHHHHHHHHHT------------

Organism: Aphanomyces astaci (NCBI:txid112090)

Radius of gyration: 19.65 Å; chains: 1; bounding box: 54×29×49 Å